Protein AF-A0A3N5NMY6-F1 (afdb_monomer)

Mean predicted aligned error: 9.77 Å

Radius of gyration: 20.09 Å; Cα contacts (8 Å, |Δi|>4): 169; chains: 1; bounding box: 60×37×52 Å

Nearest PDB structures (foldseek):
  4eo3-assembly1_B  TM=7.617E-01  e=1.360E-06  Thermotoga maritima
  3g14-assembly1_A  TM=4.971E-01  e=6.359E-02  Clostridium novyi NT
  5j62-assembly1_A  TM=5.484E-01  e=1.071E-01  Clostridioides difficile R20291
  7y1c-assembly1_Y  TM=4.081E-01  e=6.938E+00  Klebsiella phage Kp9

Structure (mmCIF, N/CA/C/O backbone):
data_AF-A0A3N5NMY6-F1
#
_entry.id   AF-A0A3N5NMY6-F1
#
loop_
_atom_site.group_PDB
_atom_site.id
_atom_site.type_symbol
_atom_site.label_atom_id
_atom_site.label_alt_id
_atom_site.label_comp_id
_atom_site.label_asym_id
_atom_site.label_entity_id
_atom_site.label_seq_id
_atom_site.pdbx_PDB_ins_code
_atom_site.Cartn_x
_atom_site.Cartn_y
_atom_site.Cartn_z
_atom_site.occupancy
_atom_site.B_iso_or_equiv
_atom_site.auth_seq_id
_atom_site.auth_comp_id
_atom_site.auth_asym_id
_atom_site.auth_atom_id
_atom_site.pdbx_PDB_model_num
ATOM 1 N N . MET A 1 1 ? 6.850 -12.614 -24.391 1.00 44.97 1 MET A N 1
ATOM 2 C CA . MET A 1 1 ? 7.649 -12.016 -23.301 1.00 44.97 1 MET A CA 1
ATOM 3 C C . MET A 1 1 ? 7.231 -12.715 -22.022 1.00 44.97 1 MET A C 1
ATOM 5 O O . MET A 1 1 ? 6.065 -12.626 -21.675 1.00 44.97 1 MET A O 1
ATOM 9 N N . TYR A 1 2 ? 8.108 -13.511 -21.409 1.00 48.31 2 TYR A N 1
ATOM 10 C CA . TYR A 1 2 ? 7.811 -14.163 -20.131 1.00 48.31 2 TYR A CA 1
ATOM 11 C C . TYR A 1 2 ? 8.160 -13.176 -19.011 1.00 48.31 2 TYR A C 1
ATOM 13 O O . TYR A 1 2 ? 9.335 -13.015 -18.687 1.00 48.31 2 TYR A O 1
ATOM 21 N N . CYS A 1 3 ? 7.163 -12.469 -18.475 1.00 51.03 3 CYS A N 1
ATOM 22 C CA . CYS A 1 3 ? 7.324 -11.672 -17.258 1.00 51.03 3 CYS A CA 1
ATOM 23 C C . CYS A 1 3 ? 7.221 -12.622 -16.064 1.00 51.03 3 CYS A C 1
ATOM 25 O O . CYS A 1 3 ? 6.132 -13.043 -15.682 1.00 51.03 3 CYS A O 1
ATOM 27 N N . ILE A 1 4 ? 8.368 -13.038 -15.534 1.00 56.38 4 ILE A N 1
ATOM 28 C CA . ILE A 1 4 ? 8.440 -13.825 -14.302 1.00 56.38 4 ILE A CA 1
ATOM 29 C C . ILE A 1 4 ? 8.647 -12.813 -13.175 1.00 56.38 4 ILE A C 1
ATOM 31 O O . ILE A 1 4 ? 9.773 -12.432 -12.850 1.00 56.38 4 ILE A O 1
ATOM 35 N N . GLY A 1 5 ? 7.540 -12.286 -12.661 1.00 59.09 5 GLY A N 1
ATOM 36 C CA . GLY A 1 5 ? 7.543 -11.252 -11.635 1.00 59.09 5 GLY A CA 1
ATOM 37 C C . GLY A 1 5 ? 7.579 -11.858 -10.239 1.00 59.09 5 GLY A C 1
ATOM 38 O O . GLY A 1 5 ? 6.540 -12.209 -9.689 1.00 59.09 5 GLY A O 1
ATOM 39 N N . HIS A 1 6 ? 8.763 -11.960 -9.633 1.00 69.56 6 HIS A N 1
ATOM 40 C CA . HIS A 1 6 ? 8.907 -12.306 -8.215 1.00 69.56 6 HIS A CA 1
ATOM 41 C C . HIS A 1 6 ? 8.598 -11.084 -7.333 1.00 69.56 6 HIS A C 1
ATOM 43 O O . HIS A 1 6 ? 9.492 -10.543 -6.679 1.00 69.56 6 HIS A O 1
ATOM 49 N N . ALA A 1 7 ? 7.349 -10.612 -7.345 1.00 78.12 7 ALA A N 1
ATOM 50 C CA . ALA A 1 7 ? 6.904 -9.600 -6.394 1.00 78.12 7 ALA A CA 1
ATOM 51 C C . ALA A 1 7 ? 6.901 -10.210 -4.986 1.00 78.12 7 ALA A C 1
ATOM 53 O O . ALA A 1 7 ? 6.313 -11.269 -4.758 1.00 78.12 7 ALA A O 1
ATOM 54 N N . ARG A 1 8 ? 7.577 -9.553 -4.042 1.00 85.50 8 ARG A N 1
ATOM 55 C CA . ARG A 1 8 ? 7.580 -9.942 -2.628 1.00 85.50 8 ARG A CA 1
ATOM 56 C C . ARG A 1 8 ? 7.040 -8.793 -1.791 1.00 85.50 8 ARG A C 1
ATOM 58 O O . ARG A 1 8 ? 7.241 -7.632 -2.136 1.00 85.50 8 ARG A O 1
ATOM 65 N N . PHE A 1 9 ? 6.387 -9.126 -0.685 1.00 88.12 9 PHE A N 1
ATOM 66 C CA . PHE A 1 9 ? 5.902 -8.149 0.282 1.00 88.12 9 PHE A CA 1
ATOM 67 C C . PHE A 1 9 ? 6.454 -8.497 1.660 1.00 88.12 9 PHE A C 1
ATOM 69 O O . PHE A 1 9 ? 6.297 -9.631 2.114 1.00 88.12 9 PHE A O 1
ATOM 76 N N . LEU A 1 10 ? 7.101 -7.537 2.318 1.00 90.88 10 LEU A N 1
ATOM 77 C CA . LEU A 1 10 ? 7.315 -7.605 3.763 1.00 90.88 10 LEU A CA 1
ATOM 78 C C . LEU A 1 10 ? 6.087 -7.018 4.438 1.00 90.88 10 LEU A C 1
ATOM 80 O O . LEU A 1 10 ? 5.634 -5.955 4.030 1.00 90.88 10 LEU A O 1
ATOM 84 N N . VAL A 1 11 ? 5.548 -7.714 5.433 1.00 92.25 11 VAL A N 1
ATOM 85 C CA . VAL A 1 11 ? 4.327 -7.314 6.135 1.00 92.25 11 VAL A CA 1
ATOM 86 C C . VAL A 1 11 ? 4.654 -7.146 7.608 1.00 92.25 11 VAL A C 1
ATOM 88 O O . VAL A 1 11 ? 5.120 -8.092 8.242 1.00 92.25 11 VAL A O 1
ATOM 91 N N . TRP A 1 12 ? 4.372 -5.966 8.147 1.00 95.00 12 TRP A N 1
ATOM 92 C CA . TRP A 1 12 ? 4.430 -5.690 9.576 1.00 95.00 12 TRP A CA 1
ATOM 93 C C . TRP A 1 12 ? 3.019 -5.515 10.112 1.00 95.00 12 TRP A C 1
ATOM 95 O O . TRP A 1 12 ? 2.278 -4.632 9.677 1.00 95.00 12 TRP A O 1
ATOM 105 N N . ASP A 1 13 ? 2.664 -6.371 11.063 1.00 92.56 13 ASP A N 1
ATOM 106 C CA . ASP A 1 13 ? 1.401 -6.325 11.785 1.00 92.56 13 ASP A CA 1
ATOM 107 C C . ASP A 1 13 ? 1.637 -5.706 13.156 1.00 92.56 13 ASP A C 1
ATOM 109 O O . ASP A 1 13 ? 2.370 -6.258 13.976 1.00 92.56 13 ASP A O 1
ATOM 113 N N . ARG A 1 14 ? 0.983 -4.574 13.419 1.00 91.56 14 ARG A N 1
ATOM 114 C CA . ARG A 1 14 ? 1.129 -3.829 14.671 1.00 91.56 14 ARG A CA 1
ATOM 115 C C 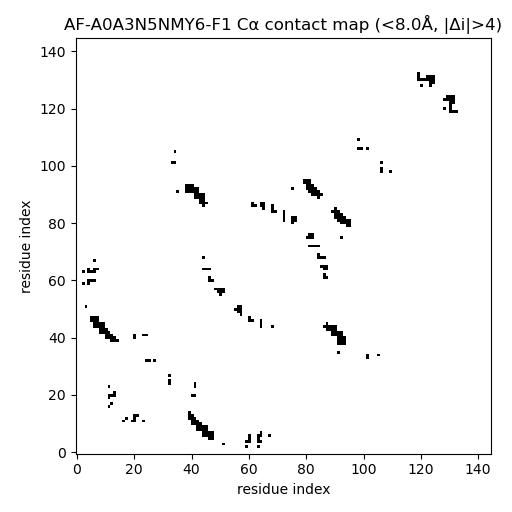. ARG A 1 14 ? 0.830 -4.673 15.910 1.00 91.56 14 ARG A C 1
ATOM 117 O O . ARG A 1 14 ? 1.416 -4.440 16.962 1.00 91.56 14 ARG A O 1
ATOM 124 N N . THR A 1 15 ? -0.100 -5.617 15.804 1.00 93.50 15 THR A N 1
ATOM 125 C CA . THR A 1 15 ? -0.557 -6.437 16.933 1.00 93.50 15 THR A CA 1
ATOM 126 C C . THR A 1 15 ? 0.343 -7.640 17.190 1.00 93.50 15 THR A C 1
ATOM 128 O O . THR A 1 15 ? 0.424 -8.110 18.323 1.00 93.50 15 THR A O 1
ATOM 131 N N . ARG A 1 16 ? 1.033 -8.134 16.155 1.00 95.00 16 ARG A N 1
ATOM 132 C CA . ARG A 1 16 ? 1.869 -9.343 16.229 1.00 95.00 16 ARG A CA 1
ATOM 133 C C . ARG A 1 16 ? 3.365 -9.044 16.291 1.00 95.00 16 ARG A C 1
ATOM 135 O O . ARG A 1 16 ? 4.109 -9.846 16.843 1.00 95.00 16 ARG A O 1
ATOM 142 N N . ASP A 1 17 ? 3.792 -7.909 15.746 1.00 93.44 17 ASP A N 1
ATOM 143 C CA . ASP A 1 17 ? 5.181 -7.452 15.686 1.00 93.44 17 ASP A CA 1
ATOM 144 C C . ASP A 1 17 ? 5.250 -5.932 15.898 1.00 93.44 17 ASP A C 1
ATOM 146 O O . ASP A 1 17 ? 5.540 -5.155 14.989 1.00 93.44 17 ASP A O 1
ATOM 150 N N . ALA A 1 18 ? 4.958 -5.491 17.124 1.00 93.31 18 ALA A N 1
ATOM 151 C CA . ALA A 1 18 ? 4.958 -4.069 17.468 1.00 93.31 18 ALA A CA 1
ATOM 152 C C . ALA A 1 18 ? 6.323 -3.403 17.218 1.00 93.31 18 ALA A C 1
ATOM 154 O O . ALA A 1 18 ? 6.377 -2.277 16.732 1.00 93.31 18 ALA A O 1
ATOM 155 N N . LYS A 1 19 ? 7.423 -4.118 17.497 1.00 96.06 19 LYS A N 1
ATOM 156 C CA . LYS A 1 19 ? 8.784 -3.602 17.315 1.00 96.06 19 LYS A CA 1
ATOM 157 C C . LYS A 1 19 ? 9.138 -3.447 15.836 1.00 96.06 19 LYS A C 1
ATOM 159 O O . LYS A 1 19 ? 9.637 -2.396 15.446 1.00 96.06 19 LYS A O 1
ATOM 164 N N . GLY A 1 20 ? 8.894 -4.466 15.009 1.00 93.81 20 GLY A N 1
ATOM 165 C CA . GLY A 1 20 ? 9.140 -4.365 13.571 1.00 93.81 20 GLY A CA 1
ATOM 166 C C . GLY A 1 20 ? 8.211 -3.352 12.903 1.00 93.81 20 GLY A C 1
ATOM 167 O O . GLY A 1 20 ? 8.651 -2.605 12.030 1.00 93.81 20 GLY A O 1
ATOM 168 N N . PHE A 1 21 ? 6.961 -3.250 13.366 1.00 94.12 21 PHE A N 1
ATOM 169 C CA . PHE A 1 21 ? 6.039 -2.204 12.928 1.00 94.12 21 PHE A CA 1
ATOM 170 C C . PHE A 1 21 ? 6.580 -0.806 13.237 1.00 94.12 21 PHE A C 1
ATOM 172 O O . PHE A 1 21 ? 6.575 0.040 12.350 1.00 94.12 21 PHE A O 1
ATOM 179 N N . GLU A 1 22 ? 7.054 -0.556 14.460 1.00 94.88 22 GLU A N 1
ATOM 180 C CA . GLU A 1 22 ? 7.634 0.734 14.854 1.00 94.88 22 GLU A CA 1
ATOM 181 C C . GLU A 1 22 ? 8.850 1.084 13.987 1.00 94.88 22 GLU A C 1
ATOM 183 O O . GLU A 1 22 ? 8.911 2.175 13.427 1.00 94.88 22 GLU A O 1
ATOM 188 N N . GLN A 1 23 ? 9.743 0.119 13.749 1.00 94.75 23 GLN A N 1
ATOM 189 C CA . GLN A 1 23 ? 10.885 0.301 12.850 1.00 94.75 23 GLN A CA 1
ATOM 190 C C . GLN A 1 23 ? 10.456 0.665 11.421 1.00 94.75 23 GLN A C 1
ATOM 192 O O . GLN A 1 23 ? 11.011 1.586 10.823 1.00 94.75 23 GLN A O 1
ATOM 197 N N . ALA A 1 24 ? 9.458 -0.029 10.868 1.00 92.00 24 ALA A N 1
ATOM 198 C CA . ALA A 1 24 ? 8.933 0.269 9.537 1.00 92.00 24 ALA A CA 1
ATOM 199 C C . ALA A 1 24 ? 8.214 1.628 9.487 1.00 92.00 24 ALA A C 1
ATOM 201 O O . ALA A 1 24 ? 8.335 2.362 8.504 1.00 92.00 24 ALA A O 1
ATOM 202 N N . PHE A 1 25 ? 7.482 1.973 10.547 1.00 92.75 25 PHE A N 1
ATOM 203 C CA . PHE A 1 25 ? 6.778 3.241 10.694 1.00 92.75 25 PHE A CA 1
ATOM 204 C C . PHE A 1 25 ? 7.752 4.420 10.780 1.00 92.75 25 PHE A C 1
ATOM 206 O O . PHE A 1 25 ? 7.515 5.455 10.156 1.00 92.75 25 PHE A O 1
ATOM 213 N N . ASP A 1 26 ? 8.878 4.260 11.474 1.00 94.31 26 ASP A N 1
ATOM 214 C CA . ASP A 1 26 ? 9.899 5.298 11.616 1.00 94.31 26 ASP A CA 1
ATOM 215 C C . ASP A 1 26 ? 10.613 5.635 10.309 1.00 94.31 26 ASP A C 1
ATOM 217 O O . ASP A 1 26 ? 11.023 6.783 10.121 1.00 94.31 26 ASP A O 1
ATOM 221 N N . CYS A 1 27 ? 10.687 4.681 9.377 1.00 92.88 27 CYS A N 1
ATOM 222 C CA . CYS A 1 27 ? 11.209 4.902 8.029 1.00 92.88 27 CYS A CA 1
ATOM 223 C C . CYS A 1 27 ? 10.284 5.746 7.134 1.00 92.88 27 CYS A C 1
ATOM 225 O O . CYS A 1 27 ? 10.691 6.137 6.037 1.00 92.88 27 CYS A O 1
ATOM 227 N N . LEU A 1 28 ? 9.044 6.019 7.549 1.00 90.06 28 LEU A N 1
ATOM 228 C CA . LEU A 1 28 ? 8.124 6.851 6.779 1.00 90.06 28 LEU A CA 1
ATOM 229 C C . LEU A 1 28 ? 8.530 8.326 6.839 1.00 90.06 28 LEU A C 1
ATOM 231 O O . LEU A 1 28 ? 9.036 8.823 7.840 1.00 90.06 28 LEU A O 1
ATOM 235 N N . PHE A 1 29 ? 8.224 9.068 5.776 1.00 89.81 29 PHE A N 1
ATOM 236 C CA . PHE A 1 29 ? 8.297 10.525 5.817 1.00 89.81 29 PHE A CA 1
ATOM 237 C C . PHE A 1 29 ? 7.334 11.086 6.880 1.00 89.81 29 PHE A C 1
ATOM 239 O O . PHE A 1 29 ? 6.217 10.588 7.021 1.00 89.81 29 PHE A O 1
ATOM 246 N N . GLU A 1 30 ? 7.720 12.152 7.588 1.00 87.94 30 GLU A N 1
ATOM 247 C CA . GLU A 1 30 ? 6.935 12.727 8.699 1.00 87.94 30 GLU A CA 1
ATOM 248 C C . GLU A 1 30 ? 5.497 13.102 8.310 1.00 87.94 30 GLU A C 1
ATOM 250 O O . GLU A 1 30 ? 4.561 12.920 9.091 1.00 87.94 30 GLU A O 1
ATOM 255 N N . GLY A 1 31 ? 5.287 13.560 7.072 1.00 86.12 31 GLY A N 1
ATOM 256 C CA . GLY A 1 31 ? 3.942 13.814 6.549 1.00 86.12 31 GLY A CA 1
ATOM 257 C C . GLY A 1 31 ? 3.068 12.555 6.486 1.00 86.12 31 GLY A C 1
ATOM 258 O O . GLY A 1 31 ? 1.867 12.638 6.733 1.00 86.12 31 GLY A O 1
ATOM 259 N N . ASN A 1 32 ? 3.668 11.390 6.225 1.00 87.38 32 ASN A N 1
ATOM 260 C CA . ASN A 1 32 ? 2.961 10.116 6.106 1.00 87.38 32 ASN A CA 1
ATOM 261 C C . ASN A 1 32 ? 2.604 9.515 7.465 1.00 87.38 32 ASN A C 1
ATOM 263 O O . ASN A 1 32 ? 1.513 8.975 7.645 1.00 87.38 32 ASN A O 1
ATOM 267 N N . LYS A 1 33 ? 3.478 9.681 8.463 1.00 90.12 33 LYS A N 1
ATOM 268 C CA . LYS A 1 33 ? 3.242 9.187 9.828 1.00 90.12 33 LYS A CA 1
ATOM 269 C C . LYS A 1 33 ? 1.922 9.699 10.413 1.00 90.12 33 LYS A C 1
ATOM 271 O O . LYS A 1 33 ? 1.221 8.952 11.093 1.00 90.12 33 LYS A O 1
ATOM 276 N N . ARG A 1 34 ? 1.541 10.948 10.112 1.00 88.06 34 ARG A N 1
ATOM 277 C CA . ARG A 1 34 ? 0.338 11.604 10.663 1.00 88.06 34 ARG A CA 1
ATOM 278 C C . ARG A 1 34 ? -0.960 10.855 10.372 1.00 88.06 34 ARG A C 1
ATOM 280 O O . ARG A 1 34 ? -1.812 10.782 11.258 1.00 88.06 34 ARG A O 1
ATOM 287 N N . TRP A 1 35 ? -1.093 10.293 9.173 1.00 82.56 35 TRP A N 1
ATOM 288 C CA . TRP A 1 35 ? -2.291 9.567 8.748 1.00 82.56 35 TRP A CA 1
ATOM 289 C C . TRP A 1 35 ? -2.123 8.044 8.829 1.00 82.56 35 TRP A C 1
ATOM 291 O O . TRP A 1 35 ? -3.078 7.349 9.170 1.00 82.56 35 TRP A O 1
ATOM 301 N N . VAL A 1 36 ? -0.903 7.518 8.661 1.00 88.38 36 VAL A N 1
ATOM 302 C CA . VAL A 1 36 ? -0.597 6.081 8.815 1.00 88.38 36 VAL A CA 1
ATOM 303 C C . VAL A 1 36 ? -0.668 5.609 10.273 1.00 88.38 36 VAL A C 1
ATOM 305 O O . VAL A 1 36 ? -0.836 4.418 10.525 1.00 88.38 36 VAL A O 1
ATOM 308 N N . LYS A 1 37 ? -0.574 6.505 11.267 1.00 85.25 37 LYS A N 1
ATOM 309 C CA . LYS A 1 37 ? -0.491 6.149 12.700 1.00 85.25 37 LYS A CA 1
ATOM 310 C C . LYS A 1 37 ? -1.595 5.227 13.223 1.00 85.25 37 LYS A C 1
ATOM 312 O O . LYS A 1 37 ? -1.376 4.607 14.257 1.00 85.25 37 LYS A O 1
ATOM 317 N N . ASN A 1 38 ? -2.736 5.115 12.543 1.00 86.56 38 ASN A N 1
ATOM 318 C CA . ASN A 1 38 ? -3.840 4.231 12.931 1.00 86.56 38 ASN A CA 1
ATOM 319 C C . ASN A 1 38 ? -3.924 2.944 12.088 1.00 86.56 38 ASN A C 1
ATOM 321 O O . ASN A 1 38 ? -4.777 2.102 12.356 1.00 86.56 38 ASN A O 1
ATOM 325 N N . ALA A 1 39 ? -3.059 2.773 11.083 1.00 88.75 39 ALA A N 1
ATOM 326 C CA . ALA A 1 39 ? -3.038 1.581 10.247 1.00 88.75 39 ALA A CA 1
ATOM 327 C C . ALA A 1 39 ? -2.536 0.362 11.050 1.00 88.75 39 ALA A C 1
ATOM 329 O O . ALA A 1 39 ? -1.472 0.445 11.680 1.00 88.75 39 ALA A O 1
ATOM 330 N N . PRO A 1 40 ? -3.268 -0.768 11.031 1.00 90.94 40 PRO A N 1
ATOM 331 C CA . PRO A 1 40 ? -2.839 -2.001 11.685 1.00 90.94 40 PRO A CA 1
ATOM 332 C C . PRO A 1 40 ? -1.719 -2.721 10.924 1.00 90.94 40 PRO A C 1
ATOM 334 O O . PRO A 1 40 ? -0.943 -3.439 11.551 1.00 90.94 40 PRO A O 1
ATOM 337 N N . LEU A 1 41 ? -1.619 -2.525 9.603 1.00 92.06 41 LEU A N 1
ATOM 338 C CA . LEU A 1 41 ? -0.640 -3.192 8.746 1.00 92.06 41 LEU A CA 1
ATOM 339 C C . LEU A 1 41 ? 0.179 -2.190 7.923 1.00 92.06 41 LEU A C 1
ATOM 341 O O . LEU A 1 41 ? -0.369 -1.232 7.369 1.00 92.06 41 LEU A O 1
ATOM 345 N N . LEU A 1 42 ? 1.473 -2.481 7.785 1.00 91.56 42 LEU A N 1
ATOM 346 C CA . LEU A 1 42 ? 2.375 -1.876 6.803 1.00 91.56 42 LEU A CA 1
ATOM 347 C C . LEU A 1 42 ? 2.933 -2.963 5.891 1.00 91.56 42 LEU A C 1
ATOM 349 O O . LEU A 1 42 ? 3.377 -4.003 6.374 1.00 91.56 42 LEU A O 1
ATOM 353 N N . LEU A 1 43 ? 2.910 -2.735 4.580 1.00 91.31 43 LEU A N 1
ATOM 354 C CA . LEU A 1 43 ? 3.445 -3.668 3.595 1.00 91.31 43 LEU A CA 1
ATOM 355 C C . LEU A 1 43 ? 4.479 -2.980 2.705 1.00 91.31 43 LEU A C 1
ATOM 357 O O . LEU A 1 43 ? 4.145 -2.041 1.993 1.00 91.31 43 LEU A O 1
ATOM 361 N N . LEU A 1 44 ? 5.715 -3.471 2.665 1.00 89.69 44 LEU A N 1
ATOM 362 C CA . LEU A 1 44 ? 6.724 -2.994 1.718 1.00 89.69 44 LEU A CA 1
ATOM 363 C C . LEU A 1 44 ? 6.765 -3.910 0.501 1.00 89.69 44 LEU A C 1
ATOM 365 O O . LEU A 1 44 ? 7.067 -5.097 0.626 1.00 89.69 44 LEU A O 1
ATOM 369 N N . SER A 1 45 ? 6.509 -3.343 -0.676 1.00 87.69 45 SER A N 1
ATOM 370 C CA . SER A 1 45 ? 6.680 -4.045 -1.949 1.00 87.69 45 SER A CA 1
ATOM 371 C C . SER A 1 45 ? 8.157 -4.092 -2.364 1.00 87.69 45 SER A C 1
ATOM 373 O O . SER A 1 45 ? 8.846 -3.073 -2.360 1.00 87.69 45 SER A O 1
ATOM 375 N N . ILE A 1 46 ? 8.659 -5.280 -2.710 1.00 84.81 46 ILE A N 1
ATOM 376 C CA . ILE A 1 46 ? 10.072 -5.516 -3.027 1.00 84.81 46 ILE A CA 1
ATOM 377 C C . ILE A 1 46 ? 10.200 -6.229 -4.370 1.00 84.81 46 ILE A C 1
ATOM 379 O O . ILE A 1 46 ? 9.574 -7.264 -4.622 1.00 84.81 46 ILE A O 1
ATOM 383 N N . ALA A 1 47 ? 11.072 -5.676 -5.212 1.00 80.50 47 ALA A N 1
ATOM 384 C CA . ALA A 1 47 ? 11.550 -6.317 -6.424 1.00 80.50 47 ALA A CA 1
ATOM 385 C C . ALA A 1 47 ? 12.628 -7.332 -6.077 1.00 80.50 47 ALA A C 1
ATOM 387 O O . ALA A 1 47 ? 13.633 -6.950 -5.476 1.00 80.50 47 ALA A O 1
ATOM 388 N N . SER A 1 48 ? 12.485 -8.589 -6.508 1.00 72.44 48 SER A N 1
ATOM 389 C CA . SER A 1 48 ? 13.669 -9.448 -6.547 1.00 72.44 48 SER A CA 1
ATOM 390 C C . SER A 1 48 ? 14.644 -8.883 -7.587 1.00 72.44 48 SER A C 1
ATOM 392 O O . SER A 1 48 ? 14.231 -8.664 -8.730 1.00 72.44 48 SER A O 1
ATOM 394 N N . PRO A 1 49 ? 15.917 -8.642 -7.232 1.00 68.06 49 PRO A N 1
ATOM 395 C CA . PRO A 1 49 ? 16.928 -8.190 -8.183 1.00 68.06 49 PRO A CA 1
ATOM 396 C C . PRO A 1 49 ? 17.415 -9.325 -9.094 1.00 68.06 49 PRO A C 1
ATOM 398 O O . PRO A 1 49 ? 18.271 -9.091 -9.948 1.00 68.06 49 PRO A O 1
ATOM 401 N N . ASP A 1 50 ? 16.901 -10.545 -8.900 1.00 72.19 50 ASP A N 1
ATOM 402 C CA . ASP A 1 50 ? 17.376 -11.740 -9.583 1.00 72.19 50 ASP A CA 1
ATOM 403 C C . ASP A 1 50 ? 17.323 -11.564 -11.108 1.00 72.19 50 ASP A C 1
ATOM 405 O O . ASP A 1 50 ? 16.281 -11.191 -11.671 1.00 72.19 50 ASP A O 1
ATOM 409 N N . PRO A 1 51 ? 18.439 -11.830 -11.805 1.00 67.50 51 PRO A N 1
ATOM 410 C CA . PRO A 1 51 ? 18.447 -11.809 -13.252 1.00 67.50 51 PRO A CA 1
ATOM 411 C C . PRO A 1 51 ? 17.532 -12.908 -13.796 1.00 67.50 51 PRO A C 1
ATOM 413 O O . PRO A 1 51 ? 17.361 -13.975 -13.205 1.00 67.50 51 PRO A O 1
ATOM 416 N N . LEU A 1 52 ? 16.967 -12.657 -14.975 1.00 69.56 52 LEU A N 1
ATOM 417 C CA . LEU A 1 52 ? 16.256 -13.686 -15.724 1.00 69.56 52 LEU A CA 1
ATOM 418 C C . LEU A 1 52 ? 17.206 -14.849 -16.039 1.00 69.56 52 LEU A C 1
ATOM 420 O O . LEU A 1 52 ? 18.426 -14.666 -16.112 1.00 69.56 52 LEU A O 1
ATOM 424 N N . SER A 1 53 ? 16.640 -16.025 -16.326 1.00 67.75 53 SER A N 1
ATOM 425 C CA . SER A 1 53 ? 17.413 -17.149 -16.866 1.00 67.75 53 SER A CA 1
ATOM 426 C C . SER A 1 53 ? 18.302 -16.677 -18.031 1.00 67.75 53 SER A C 1
ATOM 428 O O . SER A 1 53 ? 17.838 -15.990 -18.952 1.00 67.75 53 SER A O 1
ATOM 430 N N . GLY A 1 54 ? 19.601 -16.975 -17.937 1.00 73.88 54 GLY A N 1
ATOM 431 C CA . GLY A 1 54 ? 20.628 -16.474 -18.856 1.00 73.88 54 GLY A CA 1
ATOM 432 C C . GLY A 1 54 ? 21.265 -15.126 -18.480 1.00 73.88 54 GLY A C 1
ATOM 433 O O . GLY A 1 54 ? 21.902 -14.515 -19.332 1.00 73.88 54 GLY A O 1
ATOM 434 N N . GLY A 1 55 ? 21.098 -14.633 -17.246 1.00 77.69 55 GLY A N 1
ATOM 435 C CA . GLY A 1 55 ? 21.872 -13.503 -16.701 1.00 77.69 55 GLY A CA 1
ATOM 436 C C . GLY A 1 55 ? 21.416 -12.106 -17.142 1.00 77.69 55 GLY A C 1
ATOM 437 O O . GLY A 1 55 ? 22.093 -11.118 -16.867 1.00 77.69 55 GLY A O 1
ATOM 438 N N . ARG A 1 56 ? 20.273 -11.988 -17.829 1.00 74.19 56 ARG A N 1
ATOM 439 C CA . ARG A 1 56 ? 19.757 -10.693 -18.304 1.00 74.19 56 ARG A CA 1
ATOM 440 C C . ARG A 1 56 ? 19.042 -9.931 -17.182 1.00 74.19 56 ARG A C 1
ATOM 442 O O . ARG A 1 56 ? 18.283 -10.550 -16.435 1.00 74.19 56 ARG A O 1
ATOM 449 N N . PRO A 1 57 ? 19.188 -8.595 -17.097 1.00 74.38 57 PRO A N 1
ATOM 450 C CA . PRO A 1 57 ? 18.470 -7.801 -16.108 1.00 74.38 57 PRO A CA 1
ATOM 451 C C . PRO A 1 57 ? 16.957 -7.883 -16.339 1.00 74.38 57 PRO A C 1
ATOM 453 O O . PRO A 1 57 ? 16.476 -7.704 -17.464 1.00 74.38 57 PRO A O 1
ATOM 456 N N . ASN A 1 58 ? 16.201 -8.125 -15.267 1.00 75.19 58 ASN A N 1
ATOM 457 C CA . ASN A 1 58 ? 14.746 -8.162 -15.320 1.00 75.19 58 ASN A CA 1
ATOM 458 C C . ASN A 1 58 ? 14.172 -6.733 -15.286 1.00 75.19 58 ASN A C 1
ATOM 460 O O . ASN A 1 58 ? 13.960 -6.145 -14.226 1.00 75.19 58 ASN A O 1
ATOM 464 N N . ARG A 1 59 ? 13.929 -6.160 -16.471 1.00 76.06 59 ARG A N 1
ATOM 465 C CA . ARG A 1 59 ? 13.403 -4.790 -16.635 1.00 76.06 59 ARG A CA 1
ATOM 466 C C . ARG A 1 59 ? 11.915 -4.654 -16.292 1.00 76.06 59 ARG A C 1
ATOM 468 O O . ARG A 1 59 ? 11.430 -3.535 -16.171 1.00 76.06 59 ARG A O 1
ATOM 475 N N . CYS A 1 60 ? 11.200 -5.767 -16.147 1.00 75.69 60 CYS A N 1
ATOM 476 C CA . CYS A 1 60 ? 9.759 -5.778 -15.892 1.00 75.69 60 CYS A CA 1
ATOM 477 C C . CYS A 1 60 ? 9.412 -5.772 -14.407 1.00 75.69 60 CYS A C 1
ATOM 479 O O . CYS A 1 60 ? 8.267 -5.495 -14.071 1.00 75.69 60 CYS A O 1
ATOM 481 N N . THR A 1 61 ? 10.390 -6.001 -13.525 1.00 77.06 61 THR A N 1
ATOM 482 C CA . THR A 1 61 ? 10.181 -6.120 -12.073 1.00 77.06 61 THR A CA 1
ATOM 483 C C . THR A 1 61 ? 9.348 -4.985 -11.493 1.00 77.06 61 THR A C 1
ATOM 485 O O . THR A 1 61 ? 8.392 -5.242 -10.772 1.00 77.06 61 THR A O 1
ATOM 488 N N . GLN A 1 62 ? 9.648 -3.734 -11.847 1.00 77.12 62 GLN A N 1
ATOM 489 C CA . GLN A 1 62 ? 8.903 -2.575 -11.345 1.00 77.12 62 GLN A CA 1
ATOM 490 C C . GLN A 1 62 ? 7.443 -2.561 -11.819 1.00 77.12 62 GLN A C 1
ATOM 492 O O . GLN A 1 62 ? 6.549 -2.213 -11.051 1.00 77.12 62 GLN A O 1
ATOM 497 N N . THR A 1 63 ? 7.195 -2.959 -13.071 1.00 80.06 63 THR A N 1
ATOM 498 C CA . THR A 1 63 ? 5.832 -3.058 -13.614 1.00 80.06 63 THR A CA 1
ATOM 499 C C . THR A 1 63 ? 5.071 -4.203 -12.950 1.00 80.06 63 THR A C 1
ATOM 501 O O . THR A 1 63 ? 3.948 -3.998 -12.498 1.00 80.06 63 THR A O 1
ATOM 504 N N . ASP A 1 64 ? 5.705 -5.367 -12.800 1.00 81.88 64 ASP A N 1
ATOM 505 C CA . ASP A 1 64 ? 5.108 -6.550 -12.173 1.00 81.88 64 ASP A CA 1
ATOM 506 C C . ASP A 1 64 ? 4.743 -6.283 -10.703 1.00 81.88 64 ASP A C 1
ATOM 508 O O . ASP A 1 64 ? 3.662 -6.654 -10.248 1.00 81.88 64 ASP A O 1
ATOM 512 N N . ILE A 1 65 ? 5.598 -5.565 -9.967 1.00 84.50 65 ILE A N 1
ATOM 513 C CA . ILE A 1 65 ? 5.310 -5.132 -8.591 1.00 84.50 65 ILE A CA 1
ATOM 514 C C . ILE A 1 65 ? 4.148 -4.149 -8.554 1.00 84.50 65 ILE A C 1
ATOM 516 O O . ILE A 1 65 ? 3.288 -4.270 -7.687 1.00 84.50 65 ILE A O 1
ATOM 520 N N . GLY A 1 66 ? 4.101 -3.194 -9.487 1.00 84.31 66 GLY A N 1
ATOM 521 C CA . GLY A 1 66 ? 2.979 -2.264 -9.599 1.00 84.31 66 GLY A CA 1
ATOM 522 C C . GLY A 1 66 ? 1.655 -2.997 -9.826 1.00 84.31 66 GLY A C 1
ATOM 523 O O . GLY A 1 66 ? 0.666 -2.702 -9.157 1.00 84.31 66 GLY A O 1
ATOM 524 N N . MET A 1 67 ? 1.645 -4.003 -10.705 1.00 85.38 67 MET A N 1
ATOM 525 C CA . MET A 1 67 ? 0.470 -4.843 -10.955 1.00 85.38 67 MET A CA 1
ATOM 526 C C . MET A 1 67 ? 0.083 -5.689 -9.735 1.00 85.38 67 MET A C 1
ATOM 528 O O . MET A 1 67 ? -1.102 -5.790 -9.409 1.00 85.38 67 MET A O 1
ATOM 532 N N . ALA A 1 68 ? 1.062 -6.263 -9.030 1.00 86.38 68 ALA A N 1
ATOM 533 C CA . ALA A 1 68 ? 0.821 -7.033 -7.812 1.00 86.38 68 ALA A CA 1
ATOM 534 C C . ALA A 1 68 ? 0.261 -6.153 -6.681 1.00 86.38 68 ALA A C 1
ATOM 536 O O . ALA A 1 68 ? -0.734 -6.515 -6.054 1.00 86.38 68 ALA A O 1
ATOM 537 N N . ALA A 1 69 ? 0.848 -4.974 -6.459 1.00 86.75 69 ALA A N 1
ATOM 538 C CA . ALA A 1 69 ? 0.382 -4.006 -5.469 1.00 86.75 69 ALA A CA 1
ATOM 539 C C . ALA A 1 69 ? -1.033 -3.502 -5.790 1.00 86.75 69 ALA A C 1
ATOM 541 O O . ALA A 1 69 ? -1.870 -3.426 -4.893 1.00 86.75 69 ALA A O 1
ATOM 542 N N . MET A 1 70 ? -1.335 -3.236 -7.066 1.00 88.06 70 MET A N 1
ATOM 543 C CA . MET A 1 70 ? -2.685 -2.855 -7.491 1.00 88.06 70 MET A CA 1
ATOM 544 C C . MET A 1 70 ? -3.693 -3.982 -7.249 1.00 88.06 70 MET A C 1
ATOM 546 O O . MET A 1 70 ? -4.784 -3.725 -6.750 1.00 88.06 70 MET A O 1
ATOM 550 N N . SER A 1 71 ? -3.331 -5.231 -7.552 1.00 89.44 71 SER A N 1
ATOM 551 C CA . SER A 1 71 ? -4.199 -6.391 -7.301 1.00 89.44 71 SER A CA 1
ATOM 552 C C . SER A 1 71 ? -4.494 -6.553 -5.805 1.00 89.44 71 SER A C 1
ATOM 554 O O . SER A 1 71 ? -5.638 -6.790 -5.419 1.00 89.44 71 SER A O 1
ATOM 556 N N . LEU A 1 72 ? -3.486 -6.344 -4.951 1.00 88.12 72 LEU A N 1
ATOM 557 C CA . LEU A 1 72 ? -3.649 -6.327 -3.497 1.00 88.12 72 LEU A CA 1
ATOM 558 C C . LEU A 1 72 ? -4.581 -5.195 -3.048 1.00 88.12 72 LEU A C 1
ATOM 560 O O . LEU A 1 72 ? -5.480 -5.433 -2.243 1.00 88.12 72 LEU A O 1
ATOM 564 N N . ALA A 1 73 ? -4.415 -3.989 -3.594 1.00 87.00 73 ALA A N 1
ATOM 565 C CA . 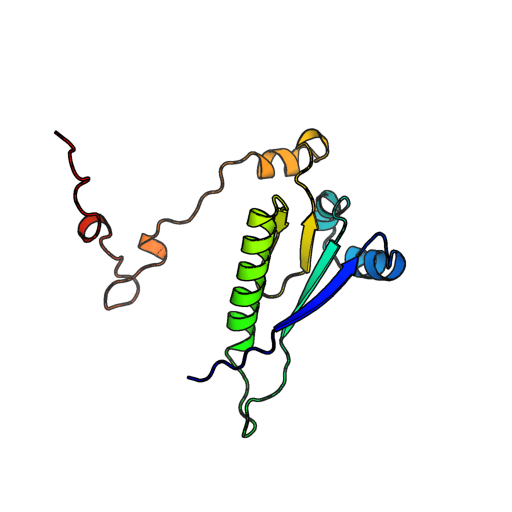ALA A 1 73 ? -5.286 -2.859 -3.289 1.00 87.00 73 ALA A CA 1
ATOM 566 C C . ALA A 1 73 ? -6.738 -3.110 -3.732 1.00 87.00 73 ALA A C 1
ATOM 568 O O . ALA A 1 73 ? -7.666 -2.806 -2.985 1.00 87.00 73 ALA A O 1
ATOM 569 N N . GLN A 1 74 ? -6.957 -3.728 -4.900 1.00 88.06 74 GLN A N 1
ATOM 570 C CA . GLN A 1 74 ? -8.302 -4.130 -5.328 1.00 88.06 74 GLN A CA 1
ATOM 571 C C . GLN A 1 74 ? -8.927 -5.142 -4.366 1.00 88.06 74 GLN A C 1
ATOM 573 O O . GLN A 1 74 ? -10.095 -5.000 -4.008 1.00 88.06 74 GLN A O 1
ATOM 578 N N . GLN A 1 75 ? -8.155 -6.133 -3.916 1.00 90.69 75 GLN A N 1
ATOM 579 C CA . GLN A 1 75 ? -8.649 -7.115 -2.956 1.00 90.69 75 GLN A CA 1
ATOM 580 C C . GLN A 1 75 ? -8.952 -6.482 -1.591 1.00 90.69 75 GLN A C 1
ATOM 582 O O . GLN A 1 75 ? -9.944 -6.844 -0.964 1.00 90.69 75 GLN A O 1
ATOM 587 N N . ALA A 1 76 ? -8.146 -5.517 -1.140 1.00 87.06 76 ALA A N 1
ATOM 588 C CA . ALA A 1 76 ? -8.422 -4.755 0.076 1.00 87.06 76 ALA A CA 1
ATOM 589 C C . ALA A 1 76 ? -9.777 -4.034 -0.025 1.00 87.06 76 ALA A C 1
ATOM 591 O O . ALA A 1 76 ? -10.618 -4.206 0.855 1.00 87.06 76 ALA A O 1
ATOM 592 N N . VAL A 1 77 ? -10.036 -3.341 -1.140 1.00 87.88 77 VAL A N 1
ATOM 593 C CA . VAL A 1 77 ? -11.332 -2.686 -1.396 1.00 87.88 77 VAL A CA 1
ATOM 594 C C . VAL A 1 77 ? -12.482 -3.695 -1.388 1.00 87.88 77 VAL A C 1
ATOM 596 O O . VAL A 1 77 ? -13.512 -3.438 -0.768 1.00 87.88 77 VAL A O 1
ATOM 599 N N . ALA A 1 78 ? -12.306 -4.866 -2.008 1.00 89.62 78 ALA A N 1
ATOM 600 C CA . ALA A 1 78 ? -13.314 -5.931 -1.992 1.00 89.62 78 ALA A CA 1
ATOM 601 C C . ALA A 1 78 ? -13.633 -6.434 -0.570 1.00 89.62 78 ALA A C 1
ATOM 603 O O . ALA A 1 78 ? -14.749 -6.875 -0.304 1.00 89.62 78 ALA A O 1
ATOM 604 N N . LEU A 1 79 ? -12.676 -6.325 0.355 1.00 89.25 79 LEU A N 1
ATOM 605 C CA . LEU A 1 79 ? -12.824 -6.657 1.774 1.00 89.25 79 LEU A CA 1
ATOM 606 C C . LEU A 1 79 ? -13.228 -5.451 2.641 1.00 89.25 79 LEU A C 1
ATOM 608 O O . LEU A 1 79 ? -13.200 -5.549 3.865 1.00 89.25 79 LEU A O 1
ATOM 612 N N . SER A 1 80 ? -13.610 -4.319 2.034 1.00 88.06 80 SER A N 1
ATOM 613 C CA . SER A 1 80 ? -13.924 -3.060 2.738 1.00 88.06 80 SER A CA 1
ATOM 614 C C . SER A 1 80 ? -12.761 -2.510 3.580 1.00 88.06 80 SER A C 1
ATOM 616 O O . SER A 1 80 ? -12.958 -1.844 4.598 1.00 88.06 80 SER A O 1
ATOM 618 N N . LEU A 1 81 ? -11.536 -2.782 3.133 1.00 86.19 81 LEU A N 1
ATOM 619 C CA . LEU A 1 81 ? -10.300 -2.197 3.636 1.00 86.19 81 LEU A CA 1
ATOM 620 C C . LEU A 1 81 ? -9.822 -1.100 2.678 1.00 86.19 81 LEU A C 1
ATOM 622 O O . LEU A 1 81 ? -10.054 -1.145 1.470 1.00 86.19 81 LEU A O 1
ATOM 626 N N . VAL A 1 82 ? -9.096 -0.133 3.220 1.00 83.62 82 VAL A N 1
ATOM 627 C CA . VAL A 1 82 ? -8.376 0.888 2.459 1.00 83.62 82 VAL A CA 1
ATOM 628 C C . VAL A 1 82 ? -6.926 0.444 2.331 1.00 83.62 82 VAL A C 1
ATOM 630 O O . VAL A 1 82 ? -6.330 0.026 3.322 1.00 83.62 82 VAL A O 1
ATOM 633 N N . ALA A 1 83 ? -6.368 0.541 1.125 1.00 78.81 83 ALA A N 1
ATOM 634 C CA . ALA A 1 83 ? -4.948 0.353 0.852 1.00 78.81 83 ALA A CA 1
ATOM 635 C C . ALA A 1 83 ? -4.421 1.580 0.100 1.00 78.81 83 ALA A C 1
ATOM 637 O O . ALA A 1 83 ? -4.890 1.867 -1.002 1.00 78.81 83 ALA A O 1
ATOM 638 N N . ASP A 1 84 ? -3.454 2.293 0.679 1.00 76.50 84 ASP A N 1
ATOM 639 C CA . ASP A 1 84 ? -2.752 3.373 -0.024 1.00 76.50 84 ASP A CA 1
ATOM 640 C C . ASP A 1 84 ? -1.479 2.820 -0.672 1.00 76.50 84 ASP A C 1
ATOM 642 O O . ASP A 1 84 ? -0.613 2.298 0.029 1.00 76.50 84 ASP A O 1
ATOM 646 N N . CYS A 1 85 ? -1.373 2.875 -2.003 1.00 60.28 85 CYS A N 1
ATOM 647 C CA . CYS A 1 85 ? -0.278 2.257 -2.747 1.00 60.28 85 CYS A CA 1
ATOM 648 C C . CYS A 1 85 ? 0.303 3.164 -3.842 1.00 60.28 85 CYS A C 1
ATOM 650 O O . CYS A 1 85 ? -0.416 3.719 -4.675 1.00 60.28 85 CYS A O 1
ATOM 652 N N . ALA A 1 86 ? 1.635 3.190 -3.926 1.00 53.66 86 ALA A N 1
ATOM 653 C CA . ALA A 1 86 ? 2.375 3.583 -5.122 1.00 53.66 86 ALA A CA 1
ATOM 654 C C . ALA A 1 86 ? 3.366 2.461 -5.510 1.00 53.66 86 ALA A C 1
ATOM 656 O O . ALA A 1 86 ? 3.819 1.715 -4.639 1.00 53.66 86 ALA A O 1
ATOM 657 N N . PRO A 1 87 ? 3.706 2.272 -6.799 1.00 49.28 87 PRO A N 1
ATOM 658 C CA . PRO A 1 87 ? 4.704 1.277 -7.194 1.00 49.28 87 PRO A CA 1
ATOM 659 C C . PRO A 1 87 ? 6.059 1.624 -6.553 1.00 49.28 87 PRO A C 1
ATOM 661 O O . PRO A 1 87 ? 6.493 2.767 -6.669 1.00 49.28 87 PRO A O 1
ATOM 664 N N . LEU A 1 88 ? 6.714 0.654 -5.893 1.00 59.22 88 LEU A N 1
ATOM 665 C CA . LEU A 1 88 ? 7.902 0.840 -5.028 1.00 59.22 88 LEU A CA 1
ATOM 666 C C . LEU A 1 88 ? 7.635 1.581 -3.700 1.00 59.22 88 LEU A C 1
ATOM 668 O O . LEU A 1 88 ? 8.526 2.248 -3.176 1.00 59.22 88 LEU A O 1
ATOM 672 N N . ALA A 1 89 ? 6.426 1.475 -3.144 1.00 60.94 89 ALA A N 1
ATOM 673 C CA . ALA A 1 89 ? 6.064 2.127 -1.886 1.00 60.94 89 ALA A CA 1
ATOM 674 C C . ALA A 1 89 ? 5.811 1.152 -0.729 1.00 60.94 89 ALA A C 1
ATOM 676 O O . ALA A 1 89 ? 5.627 -0.059 -0.914 1.00 60.94 89 ALA A O 1
ATOM 677 N N . MET A 1 90 ? 5.778 1.743 0.468 1.00 68.94 90 MET A N 1
ATOM 678 C CA . MET A 1 90 ? 5.123 1.185 1.645 1.00 68.94 90 MET A CA 1
ATOM 679 C C . MET A 1 90 ? 3.611 1.398 1.512 1.00 68.94 90 MET A C 1
ATOM 681 O O . MET A 1 90 ? 3.171 2.513 1.238 1.00 68.94 90 MET A O 1
ATOM 685 N N . ILE A 1 91 ? 2.838 0.337 1.711 1.00 79.00 91 ILE A N 1
ATOM 686 C CA . ILE A 1 91 ? 1.383 0.301 1.599 1.00 79.00 91 ILE A CA 1
ATOM 687 C C . ILE A 1 91 ? 0.797 0.208 3.007 1.00 79.00 91 ILE A C 1
ATOM 689 O O . ILE A 1 91 ? 1.095 -0.736 3.740 1.00 79.00 91 ILE A O 1
ATOM 693 N N . ALA A 1 92 ? -0.037 1.173 3.389 1.00 76.50 92 ALA A N 1
ATOM 694 C CA . ALA A 1 92 ? -0.782 1.138 4.647 1.00 76.50 92 ALA A CA 1
ATOM 695 C C . ALA A 1 92 ? -2.169 0.532 4.406 1.00 76.50 92 ALA A C 1
ATOM 697 O O . ALA A 1 92 ? -2.875 0.982 3.501 1.00 76.50 92 ALA A O 1
ATOM 698 N N . VAL A 1 93 ? -2.552 -0.477 5.199 1.00 84.88 93 VAL A N 1
ATOM 699 C CA . VAL A 1 93 ? -3.842 -1.176 5.051 1.00 84.88 93 VAL A CA 1
ATOM 700 C C . VAL A 1 93 ? -4.625 -1.182 6.359 1.00 84.88 93 VAL A C 1
ATOM 702 O O . 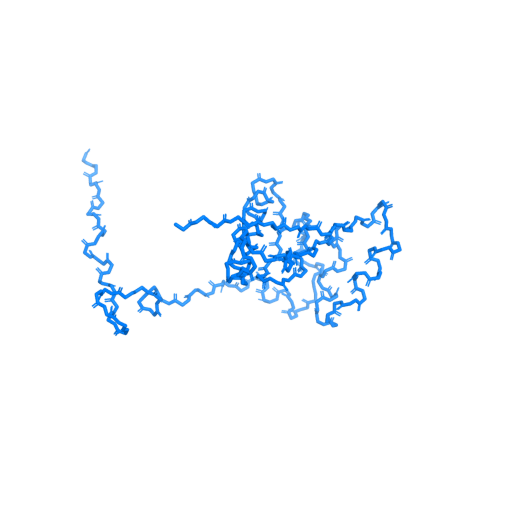VAL A 1 93 ? -4.077 -1.537 7.404 1.00 84.88 93 VAL A O 1
ATOM 705 N N . GLY A 1 94 ? -5.912 -0.827 6.302 1.00 82.62 94 GLY A N 1
ATOM 706 C CA . GLY A 1 94 ? -6.815 -0.832 7.458 1.00 82.62 94 GLY A CA 1
ATOM 707 C C . GLY A 1 94 ? -8.261 -0.479 7.113 1.00 82.62 94 GLY A C 1
ATOM 708 O O . GLY A 1 94 ? -8.579 -0.162 5.971 1.00 82.62 94 GLY A O 1
ATOM 709 N N . TYR A 1 95 ? -9.150 -0.529 8.104 1.00 82.56 95 TYR A N 1
ATOM 710 C CA . TYR A 1 95 ? -10.523 -0.047 7.938 1.00 82.56 95 TYR A CA 1
ATOM 711 C C . TYR A 1 95 ? -10.557 1.475 7.786 1.00 82.56 95 TYR A C 1
ATOM 713 O O . TYR A 1 95 ? -9.781 2.187 8.429 1.00 82.56 95 TYR A O 1
ATOM 721 N N . GLN A 1 96 ? -11.488 1.974 6.970 1.00 84.00 96 GLN A N 1
ATOM 722 C CA . GLN A 1 96 ? -11.694 3.411 6.823 1.00 84.00 96 GLN A CA 1
ATOM 723 C C . GLN A 1 96 ? -12.213 3.999 8.142 1.00 84.00 96 GLN A C 1
ATOM 725 O O . GLN A 1 96 ? -13.302 3.666 8.607 1.00 84.00 96 GLN A O 1
ATOM 730 N N . ALA A 1 97 ? -11.417 4.871 8.758 1.00 82.00 97 ALA A N 1
ATOM 731 C CA . ALA A 1 97 ? -11.816 5.595 9.956 1.00 82.00 97 ALA A CA 1
ATOM 732 C C . ALA A 1 97 ? -12.641 6.841 9.598 1.00 82.00 97 ALA A C 1
ATOM 734 O O . ALA A 1 97 ? -12.574 7.354 8.481 1.00 82.00 97 ALA A O 1
ATOM 735 N N . SER A 1 98 ? -13.391 7.365 10.572 1.00 84.56 98 SER A N 1
ATOM 736 C CA . SER A 1 98 ? -14.071 8.654 10.415 1.00 84.56 98 SER A CA 1
ATOM 737 C C . SER A 1 98 ? -13.057 9.752 10.058 1.00 84.56 98 SER A C 1
ATOM 739 O O . SER A 1 98 ? -12.065 9.886 10.778 1.00 84.56 98 SER A O 1
ATOM 741 N N . PRO A 1 99 ? -13.308 10.605 9.044 1.00 83.50 99 PRO A N 1
ATOM 742 C CA . PRO A 1 99 ? -12.418 11.716 8.692 1.00 83.50 99 PRO A CA 1
ATOM 743 C C . PRO A 1 99 ? -12.136 12.690 9.847 1.00 83.50 99 PRO A C 1
ATOM 745 O O . PRO A 1 99 ? -11.182 13.459 9.785 1.00 83.50 99 PRO A O 1
ATOM 748 N N . ALA A 1 100 ? -12.940 12.657 10.917 1.00 86.25 100 ALA A N 1
ATOM 749 C CA . ALA A 1 100 ? -12.725 13.439 12.132 1.00 86.25 100 ALA A CA 1
ATOM 750 C C . ALA A 1 100 ? -11.429 13.081 12.886 1.00 86.25 100 ALA A C 1
ATOM 752 O O . ALA A 1 100 ? -10.966 13.885 13.691 1.00 86.25 100 ALA A O 1
ATOM 753 N N . VAL A 1 101 ? -10.838 11.903 12.643 1.00 85.06 101 VAL A N 1
ATOM 754 C CA . VAL A 1 101 ? -9.562 11.505 13.270 1.00 85.06 101 VAL A CA 1
ATOM 755 C C . VAL A 1 101 ? -8.334 12.112 12.580 1.00 85.06 101 VAL A C 1
ATOM 757 O O . VAL A 1 101 ? -7.227 12.033 13.120 1.00 85.06 101 VAL A O 1
ATOM 760 N N . LEU A 1 102 ? -8.516 12.679 11.382 1.00 85.06 102 LEU A N 1
ATOM 761 C CA . LEU A 1 102 ? -7.468 13.313 10.585 1.00 85.06 102 LEU A CA 1
ATOM 762 C C . LEU A 1 102 ? -7.315 14.789 10.971 1.00 85.06 102 LEU A C 1
ATOM 764 O O . LEU A 1 102 ? -8.280 15.447 11.363 1.00 85.06 102 LEU A O 1
ATOM 768 N N . ASP A 1 103 ? -6.101 15.324 10.830 1.00 87.44 103 ASP A N 1
ATOM 769 C CA . ASP A 1 103 ? -5.868 16.765 10.950 1.00 87.44 103 ASP A CA 1
ATOM 770 C C . ASP A 1 103 ? -6.555 17.543 9.812 1.00 87.44 103 ASP A C 1
ATOM 772 O O . ASP A 1 103 ? -6.923 16.973 8.784 1.00 87.44 103 ASP A O 1
ATOM 776 N N . GLU A 1 104 ? -6.724 18.857 9.987 1.00 86.69 104 GLU A N 1
ATOM 777 C CA . GLU A 1 104 ? 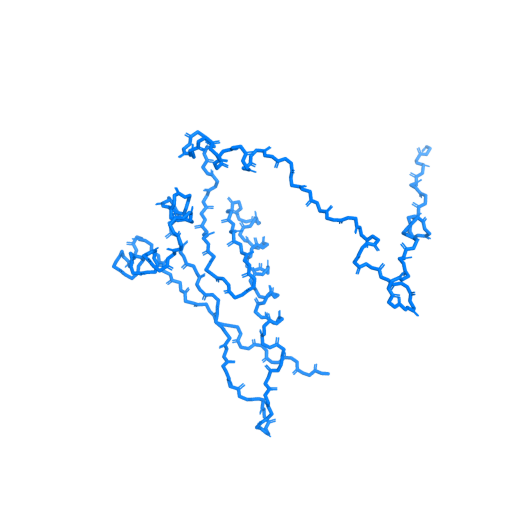-7.490 19.699 9.059 1.00 86.69 104 GLU A CA 1
ATOM 778 C C . GLU A 1 104 ? -6.988 19.623 7.610 1.00 86.69 104 GLU A C 1
ATOM 780 O O . GLU A 1 104 ? -7.792 19.564 6.678 1.00 86.69 104 GLU A O 1
ATOM 785 N N . GLU A 1 105 ? -5.670 19.615 7.399 1.00 87.44 105 GLU A N 1
ATOM 786 C CA . GLU A 1 105 ? -5.109 19.571 6.048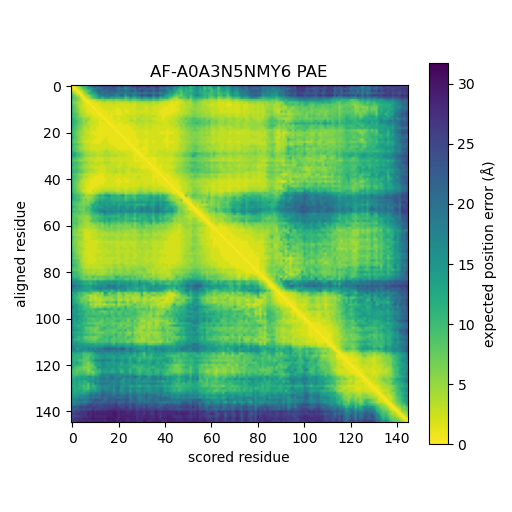 1.00 87.44 105 GLU A CA 1
ATOM 787 C C . GLU A 1 105 ? -5.335 18.215 5.391 1.00 87.44 105 GLU A C 1
ATOM 789 O O . GLU A 1 105 ? -5.755 18.146 4.232 1.00 87.44 105 GLU A O 1
ATOM 794 N N . THR A 1 106 ? -5.072 17.135 6.126 1.00 84.12 106 THR A N 1
ATOM 795 C CA . THR A 1 106 ? -5.266 15.775 5.617 1.00 84.12 106 THR A CA 1
ATOM 796 C C . THR A 1 106 ? -6.744 15.504 5.351 1.00 84.12 106 THR A C 1
ATOM 798 O O . THR A 1 106 ? -7.088 14.976 4.296 1.00 84.12 106 THR A O 1
ATOM 801 N N . ARG A 1 107 ? -7.640 15.956 6.236 1.00 86.31 107 ARG A N 1
ATOM 802 C CA . ARG A 1 107 ? -9.092 15.824 6.063 1.00 86.31 107 ARG A CA 1
ATOM 803 C C . ARG A 1 107 ? -9.592 16.546 4.814 1.00 86.31 107 ARG A C 1
ATOM 805 O O . ARG A 1 107 ? -10.424 16.005 4.092 1.00 86.31 107 ARG A O 1
ATOM 812 N N . LYS A 1 108 ? -9.077 17.746 4.523 1.00 86.50 108 LYS A N 1
ATOM 813 C CA . LYS A 1 108 ? -9.410 18.468 3.283 1.00 86.50 108 LYS A CA 1
ATOM 814 C C . LYS A 1 108 ? -8.994 17.694 2.034 1.00 86.50 108 LYS A C 1
ATOM 816 O O . LYS A 1 108 ? -9.735 17.712 1.060 1.00 86.50 108 LYS A O 1
ATOM 821 N N . LYS A 1 109 ? -7.839 17.021 2.058 1.00 85.06 109 LYS A N 1
ATOM 822 C CA . LYS A 1 109 ? -7.355 16.194 0.938 1.00 85.06 109 LYS A CA 1
ATOM 823 C C . LYS A 1 109 ? -8.169 14.910 0.776 1.00 85.06 109 LYS A C 1
ATOM 825 O O . LYS A 1 109 ? -8.495 14.566 -0.350 1.00 85.06 109 LYS A O 1
ATOM 830 N N . GLU A 1 110 ? -8.528 14.262 1.883 1.00 84.00 110 GLU A N 1
ATOM 831 C CA . GLU A 1 110 ? -9.363 13.051 1.904 1.00 84.00 110 GLU A CA 1
ATOM 832 C C . GLU A 1 110 ? -10.764 13.310 1.327 1.00 84.00 110 GLU A C 1
ATOM 834 O O . GLU A 1 110 ? -11.288 12.512 0.557 1.00 84.00 110 GLU A O 1
ATOM 839 N N . LEU A 1 111 ? -11.366 14.453 1.673 1.00 86.06 111 LEU A N 1
ATOM 840 C CA . LEU A 1 111 ? -12.700 14.841 1.200 1.00 86.06 111 LEU A CA 1
ATOM 841 C C . LEU A 1 111 ? -12.688 15.499 -0.187 1.00 86.06 111 LEU A C 1
ATOM 843 O O . LEU A 1 111 ? -13.750 15.691 -0.783 1.00 86.06 111 LEU A O 1
ATOM 847 N N . ALA A 1 112 ? -11.517 15.889 -0.694 1.00 86.25 112 ALA A N 1
ATOM 848 C CA . ALA A 1 112 ? -11.421 16.513 -2.001 1.00 86.25 112 ALA A CA 1
ATOM 849 C C . ALA A 1 112 ? -11.744 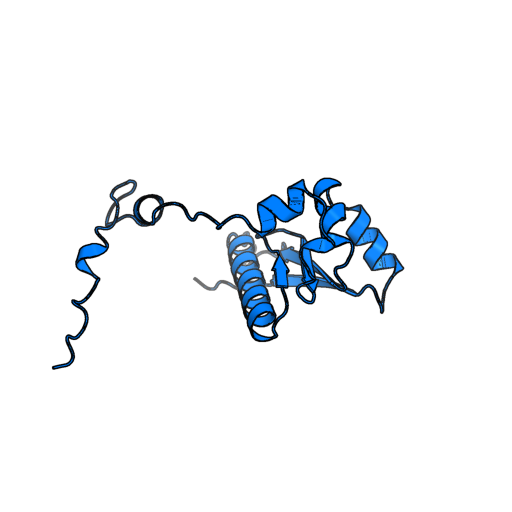15.484 -3.098 1.00 86.25 112 ALA A C 1
ATOM 851 O O . ALA A 1 112 ? -11.200 14.377 -3.090 1.00 86.25 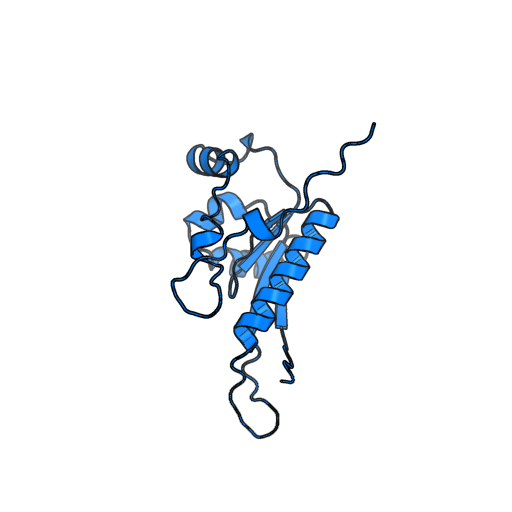112 ALA A O 1
ATOM 852 N N . PRO A 1 113 ? -12.577 15.833 -4.094 1.00 76.94 113 PRO A N 1
ATOM 853 C CA . PRO A 1 113 ? -12.785 14.964 -5.240 1.00 76.94 113 PRO A CA 1
ATOM 854 C C . PRO A 1 113 ? -11.449 14.740 -5.956 1.00 76.94 113 PRO A C 1
ATOM 856 O O . PRO A 1 113 ? -10.790 15.687 -6.393 1.00 76.94 113 PRO A O 1
ATOM 859 N N . SER A 1 114 ? -11.032 13.478 -6.077 1.00 74.56 114 SER A N 1
ATOM 860 C CA . SER A 1 114 ? -9.797 13.159 -6.791 1.00 74.56 114 SER A CA 1
ATOM 861 C C . SER A 1 114 ? -9.955 13.473 -8.285 1.00 74.56 114 SER A C 1
ATOM 863 O O . SER A 1 114 ? -10.887 13.010 -8.942 1.00 74.56 114 SER A O 1
ATOM 865 N N . GLY A 1 115 ? -9.038 14.268 -8.837 1.00 74.06 115 GLY A N 1
ATOM 866 C CA . GLY A 1 115 ? -8.981 14.547 -10.269 1.00 74.06 115 GLY A CA 1
ATOM 867 C C . GLY A 1 115 ? -8.072 13.549 -10.981 1.00 74.06 115 GLY A C 1
ATOM 868 O O . GLY A 1 115 ? -6.897 13.405 -10.634 1.00 74.06 115 GLY A O 1
ATOM 869 N N . ARG A 1 116 ? -8.575 12.868 -12.012 1.00 81.56 116 ARG A N 1
ATOM 870 C CA . ARG A 1 116 ? -7.721 12.164 -12.979 1.00 81.56 116 ARG A CA 1
ATOM 871 C C . ARG A 1 116 ? -7.452 13.089 -14.160 1.00 81.56 116 ARG A C 1
ATOM 873 O O . ARG A 1 116 ? -8.344 13.806 -14.602 1.00 81.56 116 ARG A O 1
ATOM 880 N N . LYS A 1 117 ? -6.220 13.057 -14.678 1.00 84.50 117 LYS A N 1
ATOM 881 C CA . LYS A 1 117 ? -5.900 13.737 -15.938 1.00 84.50 117 LYS A CA 1
ATOM 882 C C . LYS A 1 117 ? -6.815 13.214 -17.056 1.00 84.50 117 LYS A C 1
ATOM 884 O O . LYS A 1 117 ? -7.105 12.012 -17.051 1.00 84.50 117 LYS A O 1
ATOM 889 N N . PRO A 1 118 ? -7.231 14.067 -18.007 1.00 84.19 118 PRO A N 1
ATOM 890 C CA . PRO A 1 118 ? -7.975 13.646 -19.185 1.00 84.19 118 PRO A CA 1
ATOM 891 C C . PRO A 1 118 ? -7.324 12.443 -19.870 1.00 84.19 118 PRO A C 1
ATOM 893 O O . PRO A 1 118 ? -6.106 12.389 -20.041 1.00 84.19 118 PRO A O 1
ATOM 896 N N . LEU A 1 119 ? -8.140 11.484 -20.312 1.00 79.25 119 LEU A N 1
ATOM 897 C CA . LEU A 1 119 ? -7.653 10.295 -21.020 1.00 79.25 119 LEU A CA 1
ATOM 898 C C . LEU A 1 119 ? -6.878 10.652 -22.298 1.00 79.25 119 LEU A C 1
ATOM 900 O O . LEU A 1 119 ? -5.928 9.958 -22.647 1.00 79.25 119 LEU A O 1
ATOM 904 N N . ALA A 1 120 ? -7.229 11.771 -22.938 1.00 81.81 120 ALA A N 1
ATOM 905 C CA . ALA A 1 120 ? -6.533 12.324 -24.098 1.00 81.81 120 ALA A CA 1
ATOM 906 C C . ALA A 1 120 ? -5.046 12.654 -23.839 1.00 81.81 120 ALA A C 1
ATOM 908 O O . ALA A 1 120 ? -4.262 12.696 -24.781 1.00 81.81 120 ALA A O 1
ATOM 909 N N . GLU A 1 121 ? -4.635 12.848 -22.580 1.00 84.81 121 GLU A N 1
ATOM 910 C CA . GLU A 1 121 ? -3.222 13.040 -22.211 1.00 84.81 121 GLU A CA 1
ATOM 911 C C . GLU A 1 121 ? -2.446 11.719 -22.064 1.00 84.81 121 GLU A C 1
ATOM 913 O O . GLU A 1 121 ? -1.229 11.740 -21.884 1.00 84.81 121 GLU A O 1
ATOM 918 N N . ARG A 1 122 ? -3.130 10.568 -22.069 1.00 82.62 122 ARG A N 1
ATOM 919 C CA . ARG A 1 122 ? -2.536 9.254 -21.756 1.00 82.62 122 ARG A CA 1
ATOM 920 C C . ARG A 1 122 ? -2.754 8.196 -22.836 1.00 82.62 122 ARG A C 1
ATOM 922 O O . ARG A 1 122 ? -1.989 7.239 -22.889 1.00 82.62 122 ARG A O 1
ATOM 929 N N . LEU A 1 123 ? -3.784 8.346 -23.667 1.00 83.81 123 LEU A N 1
ATOM 930 C CA . LEU A 1 123 ? -4.146 7.406 -24.725 1.00 83.81 123 LEU A CA 1
ATOM 931 C C . LEU A 1 123 ? -3.925 8.054 -26.089 1.00 83.81 123 LEU A C 1
ATOM 933 O O . LEU A 1 123 ? -4.600 9.027 -26.430 1.00 83.81 123 LEU A O 1
ATOM 937 N N . PHE A 1 124 ? -3.013 7.482 -26.877 1.00 86.50 124 PHE A N 1
ATOM 938 C CA . PHE A 1 124 ? -2.667 7.991 -28.199 1.00 86.50 124 PHE A CA 1
ATOM 939 C C . PHE A 1 124 ? -2.940 6.962 -29.305 1.00 86.50 124 PHE A C 1
ATOM 941 O O . PHE A 1 124 ? -2.662 5.776 -29.139 1.00 86.50 124 PHE A O 1
ATOM 948 N N . GLU A 1 125 ? -3.478 7.417 -30.435 1.00 85.38 125 GLU A N 1
ATOM 949 C CA . GLU A 1 125 ? -3.795 6.607 -31.609 1.00 85.38 125 GLU A CA 1
ATOM 950 C C . GLU A 1 125 ? -2.657 6.678 -32.631 1.00 85.38 125 GLU A C 1
ATOM 952 O O . GLU A 1 125 ? -2.354 7.738 -33.183 1.00 85.38 125 GLU A O 1
ATOM 957 N N . SER A 1 126 ? -2.043 5.528 -32.923 1.00 86.44 126 SER A N 1
ATOM 958 C CA . SER A 1 126 ? -1.094 5.347 -34.036 1.00 86.44 126 SER A CA 1
ATOM 959 C C . SER A 1 126 ? 0.106 6.318 -34.065 1.00 86.44 126 SER A C 1
ATOM 961 O O . SER A 1 126 ? 0.771 6.465 -35.090 1.00 86.44 126 SER A O 1
ATOM 963 N N . GLY A 1 127 ? 0.405 7.000 -32.957 1.00 86.31 127 GLY A N 1
ATOM 964 C CA . GLY A 1 127 ? 1.543 7.906 -32.820 1.00 86.31 127 GLY A CA 1
ATOM 965 C C . GLY A 1 127 ? 1.504 8.689 -31.512 1.00 86.31 127 GLY A C 1
ATOM 966 O O . GLY A 1 127 ? 0.433 8.966 -30.983 1.00 86.31 127 GLY A O 1
ATOM 967 N N . TRP A 1 128 ? 2.673 9.052 -30.983 1.00 85.56 128 TRP A N 1
ATOM 968 C CA . TRP A 1 128 ? 2.767 9.848 -29.758 1.00 85.56 128 TRP A CA 1
ATOM 969 C C . TRP A 1 128 ? 2.108 11.222 -29.931 1.00 85.56 128 TRP A C 1
ATOM 971 O O . TRP A 1 128 ? 2.139 11.794 -31.022 1.00 85.56 128 TRP A O 1
ATOM 981 N N . SER A 1 129 ? 1.506 11.747 -28.862 1.00 85.94 129 SER A N 1
ATOM 982 C CA . SER A 1 129 ? 0.814 13.045 -28.862 1.00 85.94 129 SER A CA 1
ATOM 983 C C . SER A 1 129 ? -0.362 13.166 -29.847 1.00 85.94 129 SER A C 1
ATOM 985 O O . SER A 1 129 ? -0.780 14.280 -30.152 1.00 85.94 129 SER A O 1
ATOM 987 N N . LYS A 1 130 ? -0.924 12.048 -30.332 1.00 89.81 130 LYS A N 1
ATOM 988 C CA . LYS A 1 130 ? -2.166 12.009 -31.126 1.00 89.81 130 LYS A CA 1
ATOM 989 C C . LYS A 1 130 ? -3.300 11.403 -30.296 1.00 89.81 130 LYS A C 1
ATOM 991 O O . LYS A 1 130 ? -3.414 10.183 -30.276 1.00 89.81 130 LYS A O 1
ATOM 996 N N . PRO A 1 131 ? -4.102 12.190 -29.560 1.00 86.06 131 PRO A N 1
ATOM 997 C CA . PRO A 1 131 ? -5.078 11.638 -28.625 1.00 86.06 131 PRO A CA 1
ATOM 998 C C . PRO A 1 131 ? -6.135 10.763 -29.302 1.00 86.06 131 PRO A C 1
ATOM 1000 O O . PRO A 1 131 ? -6.658 11.122 -30.358 1.00 86.06 131 PRO A O 1
ATOM 1003 N N . VAL A 1 132 ? -6.492 9.648 -28.662 1.00 85.56 132 VAL A N 1
ATOM 1004 C CA . VAL A 1 132 ? -7.613 8.806 -29.109 1.00 85.56 132 VAL A CA 1
ATOM 1005 C C . VAL A 1 132 ? -8.924 9.591 -29.006 1.00 85.56 132 VAL A C 1
ATOM 1007 O O . VAL A 1 132 ? -9.267 10.125 -27.949 1.00 85.56 132 VAL A O 1
ATOM 1010 N N . GLN A 1 133 ? -9.702 9.603 -30.089 1.00 80.69 133 GLN A N 1
ATOM 1011 C CA . GLN A 1 133 ? -11.052 10.171 -30.119 1.00 80.69 133 GLN A CA 1
ATOM 1012 C C . GLN A 1 133 ? -12.053 9.184 -29.498 1.00 80.69 133 GLN A C 1
ATOM 1014 O O . GLN A 1 133 ? -12.728 8.430 -30.200 1.00 80.69 133 GLN A O 1
ATOM 1019 N N . LEU A 1 134 ? -12.141 9.172 -28.165 1.00 70.38 134 LEU A N 1
ATOM 1020 C CA . LEU A 1 134 ? -12.929 8.191 -27.397 1.00 70.38 134 LEU A CA 1
ATOM 1021 C C . LEU A 1 134 ? -14.420 8.155 -27.763 1.00 70.38 134 LEU A C 1
ATOM 1023 O O . LEU A 1 134 ? -15.043 7.101 -27.681 1.00 70.38 134 LEU A O 1
ATOM 1027 N N . GLN A 1 135 ? -14.976 9.277 -28.223 1.00 72.50 135 GLN A N 1
ATOM 1028 C CA . GLN A 1 135 ? -16.371 9.396 -28.670 1.00 72.50 135 GLN A CA 1
ATOM 1029 C C . GLN A 1 135 ? -16.717 8.427 -29.812 1.00 72.50 135 GLN A C 1
ATOM 1031 O O . GLN A 1 135 ? -17.881 8.088 -29.987 1.00 72.50 135 GLN A O 1
ATOM 1036 N N . ARG A 1 136 ? -15.718 7.943 -30.563 1.00 67.56 136 ARG A N 1
ATOM 1037 C CA . ARG A 1 136 ? -15.900 6.961 -31.644 1.00 67.56 136 ARG A CA 1
ATOM 1038 C C . ARG A 1 136 ? -16.144 5.531 -31.150 1.00 67.56 136 ARG A C 1
ATOM 1040 O O . ARG A 1 136 ? -16.566 4.697 -31.941 1.00 67.56 136 ARG A O 1
ATOM 1047 N N . PHE A 1 137 ? -15.874 5.248 -29.874 1.00 67.25 137 PHE A N 1
ATOM 1048 C CA . PHE A 1 137 ? -15.990 3.911 -29.273 1.00 67.25 137 PHE A CA 1
ATOM 1049 C C . PHE A 1 137 ? -17.117 3.806 -28.236 1.00 67.25 137 PHE A C 1
ATOM 1051 O O . PHE A 1 137 ? -17.395 2.716 -27.740 1.00 67.25 137 PHE A O 1
ATOM 1058 N N . ILE A 1 138 ? -17.775 4.921 -27.907 1.00 66.06 138 ILE A N 1
ATOM 1059 C CA . ILE A 1 138 ? -18.977 4.917 -27.074 1.00 66.06 138 ILE A CA 1
ATOM 1060 C C . ILE A 1 138 ? -20.135 4.505 -27.986 1.00 66.06 138 ILE A C 1
ATOM 1062 O O . ILE A 1 138 ? -20.585 5.295 -28.813 1.00 66.06 138 ILE A O 1
ATOM 106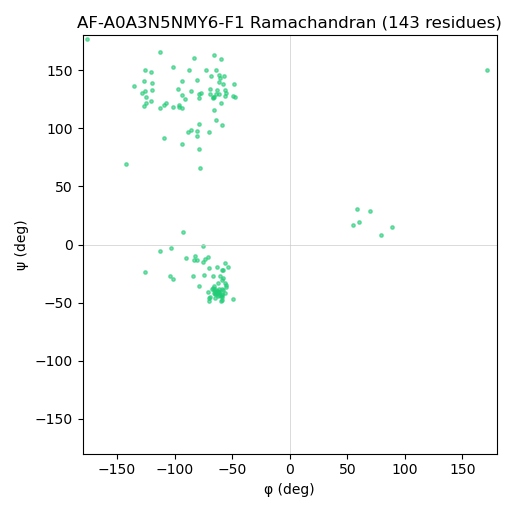6 N N . LEU A 1 139 ? -20.597 3.257 -27.866 1.00 51.16 139 LEU A N 1
ATOM 1067 C CA . LEU A 1 139 ? -21.847 2.848 -28.509 1.00 51.16 139 LEU A CA 1
ATOM 1068 C C . LEU A 1 139 ? -22.980 3.755 -27.997 1.00 51.16 139 LEU A C 1
ATOM 1070 O O . LEU A 1 139 ? -23.008 4.044 -26.795 1.00 51.16 139 LEU A O 1
ATOM 1074 N N . PRO A 1 140 ? -23.908 4.213 -28.861 1.00 60.97 140 PRO A N 1
ATOM 1075 C CA . PRO A 1 140 ? -25.080 4.933 -28.389 1.00 60.97 140 PRO A CA 1
ATOM 1076 C C . PRO A 1 140 ? -25.796 4.057 -27.360 1.00 60.97 140 PRO A C 1
ATOM 1078 O O . PRO A 1 140 ? -25.999 2.863 -27.588 1.00 60.97 140 PRO A O 1
ATOM 1081 N N . ALA A 1 141 ? -26.106 4.645 -26.201 1.00 60.66 141 ALA A N 1
ATOM 1082 C CA . ALA A 1 141 ? -26.844 3.967 -25.148 1.00 60.66 141 ALA A CA 1
ATOM 1083 C C . ALA A 1 141 ? -28.090 3.322 -25.764 1.00 60.66 141 ALA A C 1
ATOM 1085 O O . ALA A 1 141 ? -28.832 3.987 -26.487 1.00 60.66 141 ALA A O 1
ATOM 1086 N N . TYR A 1 142 ? -28.278 2.025 -25.518 1.00 49.41 142 TYR A N 1
ATOM 1087 C CA . TYR A 1 142 ? -29.453 1.292 -25.970 1.00 49.41 142 TYR A CA 1
ATOM 1088 C C . TYR A 1 142 ? -30.680 1.987 -25.368 1.00 49.41 142 TYR A C 1
ATOM 1090 O O . TYR A 1 142 ? -30.934 1.891 -24.169 1.00 49.41 142 TYR A O 1
ATOM 1098 N N . SER A 1 143 ? -31.386 2.773 -26.178 1.00 48.88 143 SER A N 1
ATOM 1099 C CA . SER A 1 143 ? -32.638 3.410 -25.798 1.00 48.88 143 SER A CA 1
ATOM 1100 C C . SER A 1 143 ? -33.685 2.310 -25.682 1.00 48.88 143 SER A C 1
ATOM 1102 O O . SER A 1 143 ? -34.220 1.853 -26.691 1.00 48.88 143 SER A O 1
ATOM 1104 N N . SER A 1 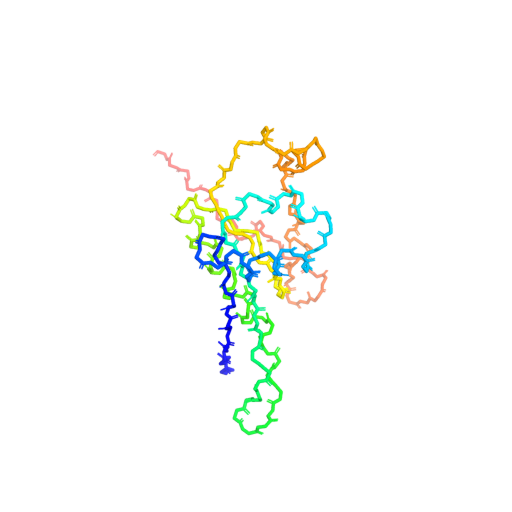144 ? -33.920 1.834 -24.463 1.00 52.31 144 SER A N 1
ATOM 1105 C CA . SER A 1 144 ? -35.044 0.960 -24.141 1.00 52.31 144 SER A CA 1
ATOM 1106 C C . SER A 1 144 ? -36.343 1.733 -24.369 1.00 52.31 144 SER A C 1
ATOM 1108 O O . SER A 1 144 ? -36.635 2.665 -23.615 1.00 52.31 144 SER A O 1
ATOM 1110 N N . GLY A 1 145 ? -37.052 1.386 -25.445 1.00 53.22 145 GLY A N 1
ATOM 1111 C CA . GLY A 1 145 ? -38.469 1.703 -25.625 1.00 53.22 145 GLY A CA 1
ATOM 1112 C C . GLY A 1 145 ? -39.364 0.748 -24.851 1.00 53.22 145 GLY A C 1
ATOM 1113 O O . GLY A 1 145 ? -38.858 -0.312 -24.415 1.00 53.22 145 GLY A O 1
#

Foldseek 3Di:
DDQPAPKDKDKDFCVPCVPVVVVVLVPDDPVVNQVLVPFRMKIFIDGDQDADPPRHTNPCRQVSSQVVLVVVQVVLVVVQKHWDDDRRDIIGIDHDDDLVSHDPVVSCVVPDDDDDDPQQQPDADPDPNHGDPCVVVDDPPPPDD

Solvent-accessible surface area (backbone atoms only — not comparable to full-atom values): 8860 Å² total; per-residue (Å²): 134,88,83,81,57,61,60,42,71,52,77,30,39,44,89,84,34,49,67,61,25,49,56,58,52,67,72,44,56,74,81,51,44,74,71,50,73,78,42,51,31,42,32,40,56,41,68,59,85,64,51,39,94,88,75,42,79,58,82,54,34,66,59,41,35,32,54,51,51,48,53,49,34,53,51,29,47,76,69,65,26,44,52,52,77,56,71,84,30,69,26,44,34,34,70,80,70,68,64,84,81,46,55,74,70,57,32,54,58,73,72,44,83,84,82,75,78,62,63,56,81,76,40,55,51,101,44,88,95,33,52,48,70,61,78,81,71,59,72,79,75,84,80,82,126

Secondary structure (DSSP, 8-state):
------EEEEEEETTT-HHHHHHHHHTS-HHHHHHHTT-SEEEEEEE--PPBTTTB--TTHHHHHHHHHHHHHHHHHHTTEEEE--TTSEEEEEE---GGGS-HHHHHHHHSPPPPPPGGGT-BSSSTT-B--GGGT-PPP----

pLDDT: mean 80.59, std 11.9, range [44.97, 96.06]

Sequence (145 aa):
MYCIGHARFLVWDRTRDAKGFEQAFDCLFEGNKRWVKNAPLLLLSIASPDPLSGGRPNRCTQTDIGMAAMSLAQQAVALSLVADCAPLAMIAVGYQASPAVLDEETRKKELAPSGRKPLAERLFESGWSKPVQLQRFILPAYSSG